Protein AF-A0A966U321-F1 (afdb_monomer)

Nearest PDB structures (foldseek):
  1ydo-assembly1_A  TM=9.137E-01  e=2.742E-03  Bacillus subtilis subsp. subtilis str. 168
  2cw6-assembly1_A  TM=9.266E-01  e=6.910E-03  Homo sapiens
  1ydn-assembly4_D  TM=9.454E-01  e=1.097E-02  Brucella melitensis bv. 1 str. 16M
  4ov9-assembly1_A-2  TM=7.533E-01  e=4.142E-01  Leptospira biflexa serovar Patoc strain 'Patoc 1 (Paris)'
  4ov4-assembly1_A-2  TM=7.579E-01  e=7.503E-01  Leptospira biflexa serovar Patoc strain 'Patoc 1 (Paris)'

Secondary structure (DSSP, 8-state):
-HHHHHHHHHTT------BGGG--EETTEEEEE-SPBHHHHHHHHHHTT------HHHHHHHHHHHHTSTT-----SGGG-HHHHT-

Foldseek 3Di:
DLVVVVVVVVVPDDDDDFDQLLWDDDPVDPPDSHGHHPLSNCVVCVVVVHHPPDDQLVSLVRSVVRCPDPPIPGDDDLNVDPVSNVD

Sequence (87 aa):
MALASLAAYEAGCRVFDAAAGGIGGCPYAPGATGNVAMEDVVWAFSRMGIEAGVHWARLLEAADYSAGIEGATPGGRMRGVPAARAA

Structure (mmCIF, N/CA/C/O backbone):
data_AF-A0A966U321-F1
#
_entry.id   AF-A0A966U321-F1
#
loop_
_atom_site.group_PDB
_atom_site.id
_atom_site.type_symbol
_atom_site.label_atom_id
_atom_site.label_alt_id
_atom_site.label_comp_id
_atom_site.label_asym_id
_atom_site.label_entity_id
_atom_site.label_seq_id
_atom_site.pdbx_PDB_ins_code
_atom_site.Cartn_x
_atom_site.Cartn_y
_atom_site.Cartn_z
_atom_site.occupancy
_atom_site.B_iso_or_equiv
_atom_site.auth_seq_id
_atom_site.auth_comp_id
_atom_site.auth_asym_id
_atom_site.auth_atom_id
_atom_site.pdbx_PDB_model_num
ATOM 1 N N . MET A 1 1 ? 6.904 0.344 5.559 1.00 62.03 1 MET A N 1
ATOM 2 C CA . MET A 1 1 ? 6.253 1.622 5.909 1.00 62.03 1 MET A CA 1
AT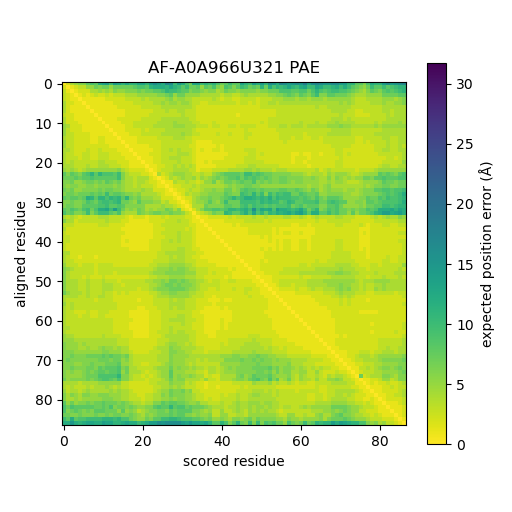OM 3 C C . MET A 1 1 ? 4.844 1.476 6.486 1.00 62.03 1 MET A C 1
ATOM 5 O O . MET A 1 1 ? 4.417 2.413 7.135 1.00 62.03 1 MET A O 1
ATOM 9 N N . ALA A 1 2 ? 4.167 0.320 6.385 1.00 74.56 2 ALA A N 1
ATOM 10 C CA . ALA A 1 2 ? 2.848 0.123 7.013 1.00 74.56 2 ALA A CA 1
ATOM 11 C C . ALA A 1 2 ? 2.807 0.423 8.530 1.00 74.56 2 ALA A C 1
ATOM 13 O O . ALA A 1 2 ? 1.858 1.030 9.009 1.00 74.56 2 ALA A O 1
ATOM 14 N N . LEU A 1 3 ? 3.871 0.094 9.278 1.00 77.69 3 LEU A N 1
ATOM 15 C CA . LEU A 1 3 ? 3.973 0.428 10.707 1.00 77.69 3 LEU A CA 1
ATOM 16 C C . LEU A 1 3 ? 3.976 1.948 10.971 1.00 77.69 3 LEU A C 1
ATOM 18 O O . LEU A 1 3 ? 3.422 2.402 11.963 1.00 77.69 3 LEU A O 1
ATOM 22 N N . ALA A 1 4 ? 4.566 2.743 10.071 1.00 86.00 4 ALA A N 1
ATOM 23 C CA . ALA A 1 4 ? 4.552 4.200 10.190 1.00 86.00 4 ALA A CA 1
ATOM 24 C C . ALA A 1 4 ? 3.146 4.769 9.938 1.00 86.00 4 ALA A C 1
ATOM 26 O O . ALA A 1 4 ? 2.722 5.680 10.643 1.00 86.00 4 ALA A O 1
ATOM 27 N N . SER A 1 5 ? 2.398 4.195 8.986 1.00 89.62 5 SER A N 1
ATOM 28 C CA . SER A 1 5 ? 0.988 4.541 8.756 1.00 89.62 5 SER A CA 1
ATOM 29 C C . SER A 1 5 ? 0.130 4.256 9.989 1.00 89.62 5 SER A C 1
ATOM 31 O O . SER A 1 5 ? -0.731 5.060 10.330 1.00 89.62 5 SER A O 1
ATOM 33 N N . LEU A 1 6 ? 0.401 3.155 10.697 1.00 89.19 6 LEU A N 1
ATOM 34 C CA . LEU A 1 6 ? -0.280 2.848 11.951 1.00 89.19 6 LEU A CA 1
ATOM 35 C C . LEU A 1 6 ? 0.017 3.884 13.042 1.00 89.19 6 LEU A C 1
ATOM 37 O O . LEU A 1 6 ? -0.9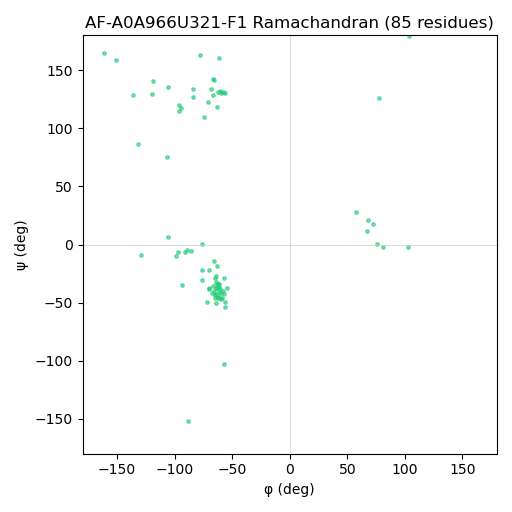15 4.431 13.622 1.00 89.19 6 LEU A O 1
ATOM 41 N N . ALA A 1 7 ? 1.289 4.202 13.283 1.00 92.88 7 ALA A N 1
ATOM 42 C CA . ALA A 1 7 ? 1.653 5.193 14.297 1.00 92.88 7 ALA A CA 1
ATOM 43 C C . ALA A 1 7 ? 1.004 6.564 14.017 1.00 92.88 7 ALA A C 1
ATOM 45 O O . ALA A 1 7 ? 0.495 7.225 14.919 1.00 92.88 7 ALA A O 1
ATOM 46 N N . ALA A 1 8 ? 0.957 6.978 12.748 1.00 94.69 8 ALA A N 1
ATOM 47 C CA . ALA A 1 8 ? 0.255 8.193 12.345 1.00 94.69 8 ALA A CA 1
ATOM 48 C C . ALA A 1 8 ? -1.273 8.084 12.535 1.00 94.69 8 ALA A C 1
ATOM 50 O O . ALA A 1 8 ? -1.908 9.058 12.942 1.00 94.69 8 ALA A O 1
ATOM 51 N N . TYR A 1 9 ? -1.874 6.912 12.306 1.00 94.69 9 TYR A N 1
ATOM 52 C CA . TYR A 1 9 ? -3.291 6.677 12.606 1.00 94.69 9 TYR A CA 1
ATOM 53 C C . TYR A 1 9 ? -3.593 6.824 14.103 1.00 94.69 9 TYR A C 1
ATOM 55 O O . TYR A 1 9 ? -4.555 7.503 14.477 1.00 94.69 9 TYR A O 1
ATOM 63 N N . GLU A 1 10 ? -2.750 6.252 14.962 1.00 93.88 10 GLU A N 1
ATOM 64 C CA . GLU A 1 10 ? -2.839 6.391 16.422 1.00 93.88 10 GLU A CA 1
ATOM 65 C C . GLU A 1 10 ? -2.683 7.854 16.868 1.00 93.88 10 GLU A C 1
ATOM 67 O O . GLU A 1 10 ? -3.375 8.296 17.783 1.00 93.88 10 GLU A O 1
ATOM 72 N N . ALA A 1 11 ? -1.866 8.638 16.159 1.00 97.19 11 ALA A N 1
ATOM 73 C CA . ALA A 1 11 ? -1.713 10.080 16.368 1.00 97.19 11 ALA A CA 1
ATOM 74 C C . ALA A 1 11 ? -2.876 10.937 15.813 1.00 97.19 11 ALA A C 1
ATOM 76 O O . ALA A 1 11 ? -2.848 12.162 15.930 1.00 97.19 11 ALA A O 1
ATOM 77 N N . GLY A 1 12 ? -3.904 10.324 15.216 1.00 96.94 12 GLY A N 1
ATOM 78 C CA . GLY A 1 12 ? -5.110 11.010 14.738 1.00 96.94 12 GLY A CA 1
ATOM 79 C C . GLY A 1 12 ? -5.182 11.244 13.227 1.00 96.94 12 GLY A C 1
ATOM 80 O O . GLY A 1 12 ? -6.207 11.729 12.745 1.00 96.94 12 GLY A O 1
ATOM 81 N N . CYS A 1 13 ? -4.165 10.866 12.446 1.00 96.69 13 CYS A N 1
ATOM 82 C CA . CYS A 1 13 ? -4.240 10.946 10.985 1.00 96.69 13 CYS A CA 1
ATOM 83 C C . CYS A 1 13 ? -5.278 9.952 10.436 1.00 96.69 13 CYS A C 1
ATOM 85 O O . CYS A 1 13 ? -5.424 8.834 10.933 1.00 96.69 13 CYS A O 1
ATOM 87 N N . ARG A 1 14 ? -6.018 10.346 9.398 1.00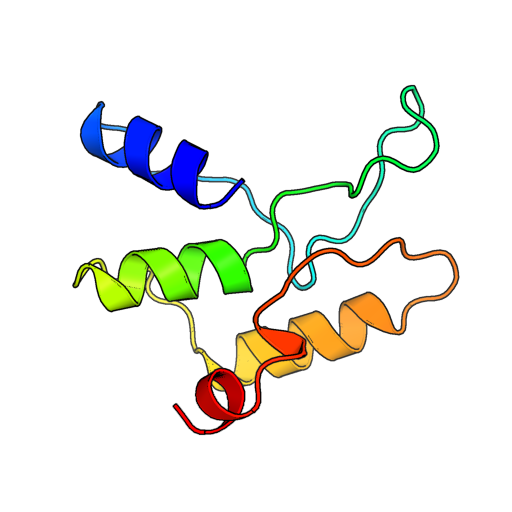 94.38 14 ARG A N 1
ATOM 88 C CA . ARG A 1 14 ? -7.059 9.503 8.770 1.00 94.38 14 ARG A CA 1
ATOM 89 C C . ARG A 1 14 ? -6.933 9.386 7.256 1.00 94.38 14 ARG A C 1
ATOM 91 O O . ARG A 1 14 ? -7.625 8.574 6.657 1.00 94.38 14 ARG A O 1
ATOM 98 N N . VAL A 1 15 ? -6.045 10.169 6.654 1.00 94.75 15 VAL A N 1
ATOM 99 C CA . VAL A 1 15 ? -5.784 10.172 5.216 1.00 94.75 15 VAL A CA 1
ATOM 100 C C . VAL A 1 15 ? -4.323 9.804 5.014 1.00 94.75 15 VAL A C 1
ATOM 102 O O . VAL A 1 15 ? -3.449 10.368 5.671 1.00 94.75 15 VAL A O 1
ATOM 105 N N . PHE A 1 16 ? -4.081 8.831 4.141 1.00 93.62 16 PHE A N 1
ATOM 106 C CA . PHE A 1 16 ? -2.760 8.294 3.846 1.00 93.62 16 PHE A CA 1
ATOM 107 C C . PHE A 1 16 ? -2.622 8.128 2.341 1.00 93.62 16 PHE A C 1
ATOM 109 O O . PHE A 1 16 ? -3.452 7.463 1.721 1.00 93.62 16 PHE A O 1
ATOM 116 N N . ASP A 1 17 ? -1.549 8.670 1.780 1.00 93.88 17 ASP A N 1
ATOM 117 C CA . ASP A 1 17 ? -1.204 8.438 0.384 1.00 93.88 17 ASP A CA 1
ATOM 118 C C . ASP A 1 17 ? -0.419 7.131 0.256 1.00 93.88 17 ASP A C 1
ATOM 120 O O . ASP A 1 17 ? 0.504 6.852 1.028 1.00 93.88 17 ASP A O 1
ATOM 124 N N . ALA A 1 18 ? -0.801 6.312 -0.719 1.00 93.50 18 ALA A N 1
ATOM 125 C CA . ALA A 1 18 ? -0.170 5.034 -1.018 1.00 93.50 18 ALA A CA 1
ATOM 126 C C . ALA A 1 18 ? -0.315 4.706 -2.509 1.00 93.50 18 ALA A C 1
ATOM 128 O O . ALA A 1 18 ? -1.221 5.208 -3.174 1.00 93.50 18 ALA A O 1
ATOM 129 N N . ALA A 1 19 ? 0.545 3.828 -3.025 1.00 93.31 19 ALA A N 1
ATOM 130 C CA . ALA A 1 19 ? 0.468 3.346 -4.404 1.00 93.31 19 ALA A CA 1
ATOM 131 C C . ALA A 1 19 ? 0.250 1.830 -4.439 1.00 93.31 19 ALA A C 1
ATOM 133 O O . ALA A 1 19 ? 0.849 1.095 -3.649 1.00 93.31 19 ALA A O 1
ATOM 134 N N . ALA A 1 20 ? -0.579 1.346 -5.365 1.00 94.12 20 ALA A N 1
ATOM 135 C CA . ALA A 1 20 ? -0.739 -0.089 -5.599 1.00 94.12 20 ALA A CA 1
ATOM 136 C C . ALA A 1 20 ? 0.609 -0.709 -6.004 1.00 94.12 20 ALA A C 1
ATOM 138 O O . ALA A 1 20 ? 1.316 -0.156 -6.849 1.00 94.12 20 ALA A O 1
ATOM 139 N N . GLY A 1 21 ? 1.010 -1.810 -5.366 1.00 92.69 21 GLY A N 1
ATOM 140 C CA . GLY A 1 21 ? 2.318 -2.421 -5.623 1.00 92.69 21 GLY A CA 1
ATOM 141 C C . GLY A 1 21 ? 3.497 -1.560 -5.160 1.00 92.69 21 GLY A C 1
ATOM 142 O O . GLY A 1 21 ? 4.630 -1.821 -5.552 1.00 92.69 21 GLY A O 1
ATOM 143 N N . GLY A 1 22 ? 3.255 -0.493 -4.386 1.00 92.12 22 GLY A N 1
ATOM 144 C CA . GLY A 1 22 ? 4.283 0.453 -3.937 1.00 92.12 22 GLY A CA 1
ATOM 145 C C . GLY A 1 22 ? 5.053 1.115 -5.078 1.00 92.12 22 GLY A C 1
ATOM 146 O O . GLY A 1 22 ? 6.225 1.444 -4.901 1.00 92.12 22 GLY A O 1
ATOM 147 N N . ILE A 1 23 ? 4.431 1.254 -6.255 1.00 88.62 23 ILE A N 1
ATOM 148 C CA . ILE A 1 23 ? 5.116 1.779 -7.435 1.00 88.62 23 ILE A CA 1
ATOM 149 C C . ILE A 1 23 ? 5.619 3.207 -7.246 1.00 88.62 23 ILE A C 1
ATOM 151 O O . ILE A 1 23 ? 5.151 3.983 -6.405 1.00 88.62 23 ILE A O 1
ATOM 155 N N . GLY A 1 24 ? 6.574 3.546 -8.102 1.00 80.12 24 GLY A N 1
ATOM 156 C CA . GLY A 1 24 ? 7.345 4.771 -8.046 1.00 80.12 24 GLY A CA 1
ATOM 157 C C . GLY A 1 24 ? 8.744 4.510 -7.507 1.00 80.12 24 GLY A C 1
ATOM 158 O O . GLY A 1 24 ? 9.110 3.391 -7.149 1.00 80.12 24 GLY A O 1
ATOM 159 N N . GLY A 1 25 ? 9.518 5.579 -7.431 1.00 81.06 25 GLY A N 1
ATOM 160 C CA . GLY A 1 25 ? 10.886 5.595 -6.938 1.00 81.06 25 GLY A CA 1
ATOM 161 C C . GLY A 1 25 ? 11.260 7.026 -6.584 1.00 81.06 25 GLY A C 1
ATOM 162 O O . GLY A 1 25 ? 10.566 7.971 -6.965 1.00 81.06 25 GLY A O 1
ATOM 163 N N . CYS A 1 26 ? 12.346 7.201 -5.843 1.00 82.12 26 CYS A N 1
ATOM 164 C CA . CYS A 1 26 ? 12.850 8.532 -5.542 1.00 82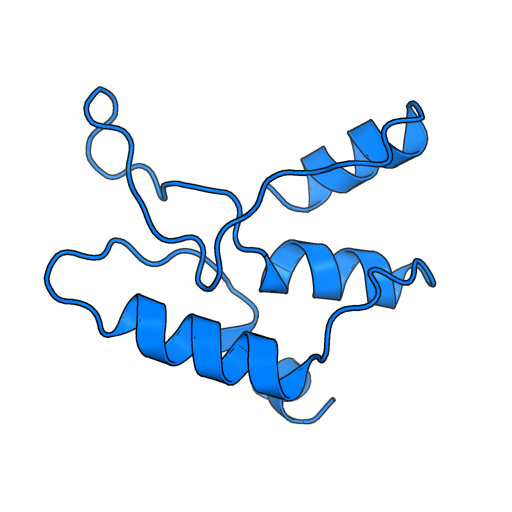.12 26 CYS A CA 1
ATOM 165 C C . CYS A 1 26 ? 13.959 8.893 -6.542 1.00 82.12 26 CYS A C 1
ATOM 167 O O . CYS A 1 26 ? 14.989 8.215 -6.549 1.00 82.12 26 CYS A O 1
ATOM 169 N N . PRO A 1 27 ? 13.822 9.970 -7.340 1.00 84.31 27 PRO A N 1
ATOM 170 C CA . PRO A 1 27 ? 14.875 10.388 -8.270 1.00 84.31 27 PRO A CA 1
ATOM 171 C C . PRO A 1 27 ? 16.169 10.801 -7.551 1.00 84.31 27 PRO A C 1
ATOM 173 O O . PRO A 1 27 ? 17.236 10.812 -8.155 1.00 84.31 27 PRO A O 1
ATOM 176 N N . TYR A 1 28 ? 16.082 11.105 -6.254 1.00 87.06 28 TYR A N 1
ATOM 177 C CA . TYR A 1 28 ? 17.211 11.499 -5.412 1.00 87.06 28 TYR A CA 1
ATOM 178 C C . TYR A 1 28 ? 17.783 10.351 -4.565 1.00 87.06 28 TYR A C 1
ATOM 180 O O . TYR A 1 28 ? 18.840 10.519 -3.963 1.00 87.06 28 TYR A O 1
ATOM 188 N N . ALA A 1 29 ? 17.110 9.195 -4.500 1.00 82.62 29 ALA A N 1
ATOM 189 C CA . ALA A 1 29 ? 17.557 8.036 -3.725 1.00 82.62 29 ALA A CA 1
ATOM 190 C C . ALA A 1 29 ? 17.492 6.761 -4.588 1.00 82.62 29 ALA A C 1
ATOM 192 O O . ALA A 1 29 ? 16.484 6.046 -4.570 1.00 82.62 29 ALA A O 1
ATOM 193 N N . PRO A 1 30 ? 18.560 6.474 -5.358 1.00 79.44 30 PRO A N 1
ATOM 194 C CA . PRO A 1 30 ? 18.625 5.306 -6.230 1.00 79.44 30 PRO A CA 1
ATOM 195 C C . PRO A 1 30 ? 18.389 4.002 -5.459 1.00 79.44 30 PRO A C 1
ATOM 197 O O . PRO A 1 30 ? 19.011 3.760 -4.427 1.00 79.44 30 PRO A O 1
ATOM 200 N N . GLY A 1 31 ? 17.489 3.156 -5.963 1.00 73.75 31 GLY A N 1
ATOM 201 C CA . GLY A 1 31 ? 17.165 1.860 -5.355 1.00 73.75 31 GLY A CA 1
ATOM 202 C C . GLY A 1 31 ? 16.181 1.913 -4.180 1.00 73.75 31 GLY A C 1
ATOM 203 O O . GLY A 1 31 ? 15.804 0.859 -3.668 1.00 73.75 31 GLY A O 1
ATOM 204 N N . ALA A 1 32 ? 15.726 3.099 -3.759 1.00 76.81 32 ALA A N 1
ATOM 205 C CA . ALA A 1 32 ? 14.636 3.197 -2.797 1.00 76.81 32 ALA A CA 1
ATOM 206 C C . ALA A 1 32 ? 13.329 2.683 -3.422 1.00 76.81 32 ALA A C 1
ATOM 208 O O . ALA A 1 32 ? 12.922 3.128 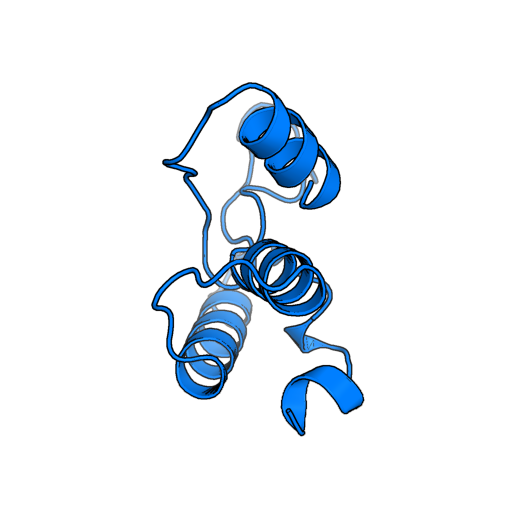-4.497 1.00 76.81 32 ALA A O 1
ATOM 209 N N . THR A 1 33 ? 12.654 1.769 -2.725 1.00 67.94 33 THR A N 1
ATOM 210 C CA . THR A 1 33 ? 11.284 1.351 -3.050 1.00 67.94 33 THR A CA 1
ATOM 211 C C . THR A 1 33 ? 10.378 2.568 -2.881 1.00 67.94 33 THR A C 1
ATOM 213 O O . THR A 1 33 ? 10.354 3.105 -1.776 1.00 67.94 33 THR A O 1
ATOM 216 N N . GLY A 1 34 ? 9.720 3.031 -3.947 1.00 78.00 34 GLY A N 1
ATOM 217 C CA . GLY A 1 34 ? 9.100 4.357 -4.025 1.00 78.00 34 GLY A CA 1
ATOM 218 C C . GLY A 1 34 ? 8.063 4.673 -2.954 1.00 78.00 34 GLY A C 1
ATOM 219 O O . GLY A 1 34 ? 8.396 5.068 -1.840 1.00 78.00 34 GLY A O 1
ATOM 220 N N . ASN A 1 35 ? 6.786 4.598 -3.315 1.00 90.81 35 ASN A N 1
ATOM 221 C CA . ASN A 1 35 ? 5.714 4.908 -2.376 1.00 90.81 35 ASN A CA 1
ATOM 222 C C . ASN A 1 35 ? 5.483 3.747 -1.405 1.00 90.81 35 ASN A C 1
ATOM 224 O O . ASN A 1 35 ? 5.855 2.596 -1.656 1.00 90.81 35 ASN A O 1
ATOM 228 N N . VAL A 1 36 ? 4.792 4.026 -0.299 1.00 92.00 36 VAL A N 1
ATOM 229 C CA . VAL A 1 36 ? 4.249 2.948 0.526 1.00 92.00 36 VAL A CA 1
ATOM 230 C C . VAL A 1 36 ? 3.259 2.122 -0.303 1.00 92.00 36 VAL A C 1
ATOM 232 O O . VAL A 1 36 ? 2.395 2.662 -0.994 1.00 92.00 36 VAL A O 1
ATOM 235 N N . ALA A 1 37 ? 3.405 0.799 -0.242 1.00 94.31 37 ALA A N 1
ATOM 236 C CA . ALA A 1 37 ? 2.511 -0.124 -0.918 1.00 94.31 37 ALA A CA 1
ATOM 237 C C . ALA A 1 37 ? 1.138 -0.136 -0.241 1.00 94.31 37 ALA A C 1
ATOM 239 O O . ALA A 1 37 ? 1.034 -0.410 0.959 1.00 94.31 37 ALA A O 1
ATOM 240 N N . MET A 1 38 ? 0.095 0.169 -1.010 1.00 95.25 38 MET A N 1
ATOM 241 C CA . MET A 1 38 ? -1.273 0.275 -0.504 1.00 95.25 38 MET A CA 1
ATOM 242 C C . MET A 1 38 ? -1.757 -1.052 0.089 1.00 95.25 38 MET A C 1
ATOM 244 O O . MET A 1 38 ? -2.358 -1.057 1.159 1.00 95.25 38 MET A O 1
ATOM 248 N N . GLU A 1 39 ? -1.439 -2.180 -0.542 1.00 95.31 39 GLU A N 1
ATOM 249 C CA . GLU A 1 39 ? -1.814 -3.512 -0.065 1.00 95.31 39 GLU A CA 1
ATOM 250 C C . GLU A 1 39 ? -1.175 -3.872 1.282 1.00 95.31 39 GLU A C 1
ATOM 252 O O . GLU A 1 39 ? -1.812 -4.529 2.102 1.00 95.31 39 GLU A O 1
ATOM 257 N N . ASP A 1 40 ? 0.039 -3.390 1.566 1.00 94.69 40 ASP A N 1
ATOM 258 C CA . ASP A 1 40 ? 0.684 -3.608 2.863 1.00 94.69 40 ASP A CA 1
ATOM 259 C C . ASP A 1 40 ? -0.027 -2.811 3.973 1.00 94.69 40 ASP A C 1
ATOM 261 O O . ASP A 1 40 ? -0.166 -3.304 5.094 1.00 94.69 40 ASP A O 1
ATOM 265 N N . VAL A 1 41 ? -0.482 -1.588 3.672 1.00 94.75 41 VAL A N 1
ATOM 266 C CA . VAL A 1 41 ? -1.217 -0.731 4.621 1.00 94.75 41 VAL A CA 1
ATOM 267 C C . VAL A 1 41 ? -2.619 -1.274 4.863 1.00 94.75 41 VAL A C 1
ATOM 269 O O . V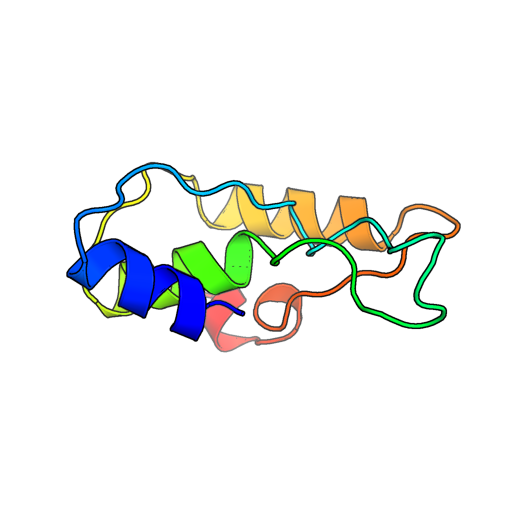AL A 1 41 ? -3.002 -1.462 6.014 1.00 94.75 41 VAL A O 1
ATOM 272 N N . VAL A 1 42 ? -3.364 -1.577 3.796 1.00 95.12 42 VAL A N 1
ATOM 273 C CA . VAL A 1 42 ? -4.730 -2.117 3.883 1.00 95.12 42 VAL A CA 1
ATOM 274 C C . VAL A 1 42 ? -4.736 -3.444 4.635 1.00 95.12 42 VAL A C 1
ATOM 276 O O . VAL A 1 42 ? -5.591 -3.650 5.493 1.00 95.12 42 VAL A O 1
ATOM 279 N N . TRP A 1 43 ? -3.759 -4.317 4.378 1.00 93.81 43 TRP A N 1
ATOM 280 C CA . TRP A 1 43 ? -3.612 -5.558 5.133 1.00 93.81 43 TRP A CA 1
ATOM 281 C C . TRP A 1 43 ? -3.329 -5.313 6.615 1.00 93.81 43 TRP A C 1
ATOM 283 O O . TRP A 1 43 ? -3.941 -5.941 7.474 1.00 93.81 43 TRP A O 1
ATOM 293 N N . ALA A 1 44 ? -2.401 -4.410 6.942 1.00 93.06 44 ALA A N 1
ATOM 294 C CA . ALA A 1 44 ? -2.099 -4.099 8.336 1.00 93.06 44 ALA A CA 1
ATOM 295 C C . ALA A 1 44 ? -3.330 -3.530 9.060 1.00 93.06 44 ALA A C 1
ATOM 297 O O . ALA A 1 44 ? -3.662 -3.983 10.153 1.00 93.06 44 ALA A O 1
ATOM 298 N N . PHE A 1 45 ? -4.039 -2.595 8.428 1.00 94.44 45 PHE A N 1
ATOM 299 C CA . PHE A 1 45 ? -5.240 -1.974 8.984 1.00 94.44 45 PHE A CA 1
ATOM 300 C C . PHE A 1 45 ? -6.371 -2.989 9.165 1.00 94.44 45 PHE A C 1
ATOM 302 O O . PHE A 1 45 ? -6.970 -3.036 10.241 1.00 94.44 45 PHE A O 1
ATOM 309 N N . SER A 1 46 ? -6.600 -3.878 8.194 1.00 92.69 46 SER A N 1
ATOM 310 C CA . SER A 1 46 ? -7.634 -4.912 8.316 1.00 92.69 46 SER A CA 1
ATOM 311 C C . SER A 1 46 ? -7.351 -5.879 9.469 1.00 92.69 46 SER A C 1
ATOM 313 O O . SER A 1 46 ? -8.262 -6.233 10.218 1.00 92.69 46 SER A O 1
ATOM 315 N N . ARG A 1 47 ? -6.079 -6.238 9.703 1.00 91.44 47 ARG A N 1
ATOM 316 C CA . ARG A 1 47 ? -5.660 -7.060 10.857 1.00 91.44 47 ARG A CA 1
ATOM 317 C C . ARG A 1 47 ? -5.855 -6.377 12.208 1.00 91.44 47 ARG A C 1
ATOM 319 O O . ARG A 1 47 ? -5.824 -7.054 13.231 1.00 91.44 47 ARG A O 1
ATOM 326 N N . MET A 1 48 ? -6.090 -5.072 12.205 1.00 91.19 48 MET A N 1
ATOM 327 C CA . MET A 1 48 ? -6.379 -4.269 13.389 1.00 91.19 48 MET A CA 1
ATOM 328 C C . MET A 1 48 ? -7.856 -3.874 13.493 1.00 91.19 48 MET A C 1
ATOM 330 O O . MET A 1 48 ? -8.218 -3.103 14.377 1.00 91.19 48 MET A O 1
ATOM 334 N N . GLY A 1 49 ? -8.712 -4.388 12.603 1.00 92.94 49 GLY A N 1
ATOM 335 C CA . GLY A 1 49 ? -10.133 -4.042 12.563 1.00 92.94 49 GLY A CA 1
ATOM 336 C C . GLY A 1 49 ? -10.413 -2.632 12.034 1.00 92.94 49 GLY A C 1
ATOM 337 O O . GLY A 1 49 ? -11.495 -2.103 12.266 1.00 92.94 49 GLY A O 1
ATOM 338 N N . ILE A 1 50 ? -9.452 -2.011 11.344 1.00 94.19 50 ILE A N 1
ATOM 339 C CA . ILE A 1 50 ? -9.616 -0.702 10.706 1.00 94.19 50 ILE A CA 1
ATOM 340 C C . ILE A 1 50 ? -10.010 -0.930 9.246 1.00 94.19 50 ILE A C 1
ATOM 342 O O . ILE A 1 50 ? -9.242 -1.487 8.458 1.00 94.19 50 ILE A O 1
ATOM 346 N N . GLU A 1 51 ? -11.203 -0.477 8.871 1.00 92.75 51 GLU A N 1
ATOM 347 C CA . GLU A 1 51 ? -11.675 -0.559 7.491 1.00 92.75 51 GLU A CA 1
ATOM 348 C C . GLU A 1 51 ? -11.1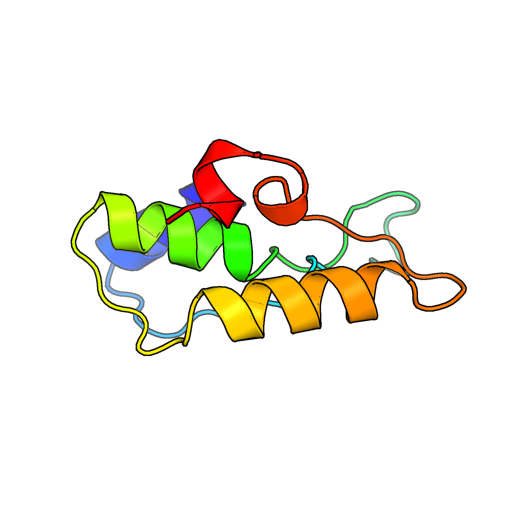57 0.614 6.653 1.00 92.75 51 GLU A C 1
ATOM 350 O O . GLU A 1 51 ? -11.342 1.780 6.995 1.00 92.75 51 GLU A O 1
ATOM 355 N N . ALA A 1 52 ? -10.530 0.296 5.519 1.00 91.50 52 ALA A N 1
ATOM 356 C CA . ALA A 1 52 ? -10.046 1.285 4.553 1.00 91.50 52 ALA A CA 1
ATOM 357 C C . ALA A 1 52 ? -11.018 1.518 3.377 1.00 91.50 52 ALA A C 1
ATOM 359 O O . ALA A 1 52 ? -10.762 2.376 2.538 1.00 91.50 52 ALA A O 1
ATOM 360 N N . GLY A 1 53 ? -12.103 0.737 3.273 1.00 93.06 53 GLY A N 1
ATOM 361 C CA . GLY A 1 53 ? -13.067 0.836 2.167 1.00 93.06 53 GLY A CA 1
ATOM 362 C C . GLY A 1 53 ? -12.525 0.399 0.797 1.00 93.06 53 GLY A C 1
ATOM 363 O O . GLY A 1 53 ? -13.064 0.798 -0.233 1.00 93.06 53 GLY A O 1
ATOM 364 N N . VAL A 1 54 ? -11.457 -0.407 0.762 1.00 94.06 54 VAL A N 1
ATOM 365 C CA . VAL A 1 54 ? -10.807 -0.870 -0.475 1.00 94.06 54 VAL A CA 1
ATOM 366 C C . VAL A 1 54 ? -11.145 -2.335 -0.747 1.00 94.06 54 VAL A C 1
ATOM 368 O O . VAL A 1 54 ? -11.075 -3.177 0.145 1.00 94.06 54 VAL A O 1
ATOM 371 N N . HIS A 1 55 ? -11.470 -2.666 -1.999 1.00 95.31 55 HIS A N 1
ATOM 372 C CA . HIS A 1 55 ? -11.718 -4.048 -2.405 1.00 95.31 55 HIS A CA 1
ATOM 373 C C . HIS A 1 55 ? -10.401 -4.829 -2.511 1.00 95.31 55 HIS A C 1
ATOM 375 O O . HIS A 1 55 ? -9.634 -4.635 -3.454 1.00 95.31 55 HIS A O 1
ATOM 381 N N . TRP A 1 56 ? -10.178 -5.767 -1.590 1.00 95.25 56 TRP A N 1
ATOM 382 C CA . TRP A 1 56 ? -8.905 -6.479 -1.439 1.00 95.25 56 TRP A CA 1
ATOM 383 C C . TRP A 1 56 ? -8.421 -7.202 -2.708 1.00 95.25 56 TRP A C 1
ATOM 385 O O . TRP A 1 56 ? -7.325 -6.924 -3.187 1.00 95.25 56 TRP A O 1
ATOM 395 N N . ALA A 1 57 ? -9.252 -8.059 -3.314 1.00 94.19 57 ALA A N 1
ATOM 396 C CA . ALA A 1 57 ? -8.845 -8.804 -4.514 1.00 94.19 57 ALA A CA 1
ATOM 397 C C . ALA A 1 57 ? -8.465 -7.881 -5.691 1.00 94.19 57 ALA A C 1
ATOM 399 O O . ALA A 1 57 ? -7.396 -8.025 -6.276 1.00 94.19 57 ALA A O 1
ATOM 400 N N . ARG A 1 58 ? -9.293 -6.863 -5.973 1.00 96.44 58 ARG A N 1
ATOM 401 C CA . ARG A 1 58 ? -9.019 -5.861 -7.016 1.00 96.44 58 ARG A CA 1
ATOM 402 C C . ARG A 1 58 ? -7.762 -5.039 -6.731 1.00 96.44 58 ARG A C 1
ATOM 404 O O . ARG A 1 58 ? -7.062 -4.658 -7.663 1.00 96.44 58 ARG A O 1
ATOM 411 N N . LEU A 1 59 ? -7.463 -4.761 -5.460 1.00 96.50 59 LEU A N 1
ATOM 412 C CA . LEU A 1 59 ? -6.222 -4.090 -5.077 1.00 96.50 59 LEU A CA 1
ATOM 413 C C . LEU A 1 59 ? -4.999 -4.953 -5.405 1.00 96.50 59 LEU A C 1
ATOM 415 O O . LEU A 1 59 ? -4.023 -4.431 -5.935 1.00 96.50 59 LEU A O 1
ATOM 419 N N . LEU A 1 60 ? -5.051 -6.258 -5.127 1.00 96.19 60 LEU A N 1
ATOM 420 C CA . LEU A 1 60 ? -3.956 -7.170 -5.464 1.00 96.19 60 LEU A CA 1
ATOM 421 C C . LEU A 1 60 ? -3.770 -7.314 -6.980 1.00 96.19 60 LEU A C 1
ATOM 423 O O . LEU A 1 60 ? -2.634 -7.284 -7.445 1.00 96.19 60 LEU A O 1
ATOM 427 N N . GLU A 1 61 ? -4.856 -7.382 -7.754 1.00 96.06 61 GLU A N 1
ATOM 428 C CA . GLU A 1 61 ? -4.795 -7.346 -9.225 1.00 96.06 61 GLU A CA 1
ATOM 429 C C . GLU A 1 61 ? -4.138 -6.055 -9.734 1.00 96.06 61 GLU A C 1
ATOM 431 O O . GLU A 1 61 ? -3.244 -6.095 -10.582 1.00 96.06 61 GLU A O 1
ATOM 436 N N . ALA A 1 62 ? -4.528 -4.903 -9.179 1.00 95.69 62 ALA A N 1
ATOM 437 C CA . ALA A 1 62 ? -3.928 -3.618 -9.524 1.00 95.69 62 ALA A CA 1
ATOM 438 C C . ALA A 1 62 ? -2.444 -3.543 -9.127 1.00 95.69 62 ALA A C 1
ATOM 440 O O . ALA A 1 62 ? -1.640 -2.972 -9.866 1.00 95.69 62 ALA A O 1
ATOM 441 N N . ALA A 1 63 ? -2.065 -4.123 -7.985 1.00 95.25 63 ALA A N 1
ATOM 442 C CA . ALA A 1 63 ? -0.680 -4.184 -7.525 1.00 95.25 63 ALA A CA 1
ATOM 443 C C . ALA A 1 63 ? 0.186 -5.076 -8.429 1.00 95.25 63 ALA A C 1
ATOM 445 O O . ALA A 1 63 ? 1.304 -4.688 -8.767 1.00 95.25 63 ALA A O 1
ATOM 446 N N . ASP A 1 64 ? -0.336 -6.225 -8.867 1.00 95.19 64 ASP A N 1
ATOM 447 C CA . ASP A 1 64 ? 0.346 -7.119 -9.809 1.00 95.19 64 ASP A CA 1
ATOM 448 C C . ASP A 1 64 ? 0.535 -6.459 -11.174 1.00 95.19 64 ASP A C 1
ATOM 450 O O . ASP A 1 64 ? 1.641 -6.473 -11.716 1.00 95.19 64 ASP A O 1
ATOM 454 N N . TYR A 1 65 ? -0.517 -5.820 -11.695 1.00 95.25 65 TYR A N 1
ATOM 455 C CA . TYR A 1 65 ? -0.425 -5.036 -12.924 1.00 95.25 65 TYR A CA 1
ATOM 456 C C . TYR A 1 65 ? 0.650 -3.949 -12.807 1.00 95.25 65 TYR A C 1
ATOM 458 O O . TYR A 1 65 ? 1.536 -3.852 -13.653 1.00 95.25 65 TYR A O 1
ATOM 466 N N . SER A 1 66 ? 0.612 -3.175 -11.721 1.00 93.06 66 SER A N 1
ATOM 467 C CA . SER A 1 66 ? 1.553 -2.079 -11.476 1.00 93.06 66 SER A CA 1
ATOM 468 C C . SER A 1 66 ? 3.002 -2.570 -11.368 1.00 93.06 66 SER A C 1
ATOM 470 O O . SER A 1 66 ? 3.915 -1.918 -11.872 1.00 93.06 66 SER A O 1
ATOM 472 N N . ALA A 1 67 ? 3.223 -3.742 -10.768 1.00 90.31 67 ALA A N 1
ATOM 473 C CA . ALA A 1 67 ? 4.539 -4.370 -10.680 1.00 90.31 67 ALA A CA 1
ATOM 474 C C . ALA A 1 67 ? 5.070 -4.897 -12.023 1.00 90.31 67 ALA A C 1
ATOM 476 O O . ALA A 1 67 ? 6.279 -5.078 -12.158 1.00 90.31 67 ALA A O 1
ATOM 477 N N . GLY A 1 68 ? 4.190 -5.151 -12.995 1.00 92.06 68 GLY A N 1
ATOM 478 C CA . GLY A 1 68 ? 4.550 -5.585 -14.345 1.00 92.06 68 GLY A CA 1
ATOM 479 C C . GLY A 1 68 ? 4.880 -4.447 -15.315 1.00 92.06 68 GLY A C 1
ATOM 480 O O . GLY A 1 68 ? 5.281 -4.723 -16.444 1.00 92.06 68 GLY A O 1
ATOM 481 N N . ILE A 1 69 ? 4.712 -3.183 -14.910 1.00 91.06 69 ILE A N 1
ATOM 482 C CA . ILE A 1 69 ? 5.033 -2.026 -15.754 1.00 91.06 69 ILE A CA 1
ATOM 483 C C . ILE A 1 69 ? 6.552 -1.945 -15.956 1.00 91.06 69 ILE A C 1
ATOM 485 O O . ILE A 1 69 ? 7.331 -2.055 -15.008 1.00 91.06 69 ILE A O 1
ATOM 489 N N . GLU A 1 70 ? 6.983 -1.725 -17.198 1.00 89.69 70 GLU A N 1
ATOM 490 C CA . GLU A 1 70 ? 8.400 -1.585 -17.530 1.00 89.69 70 GLU A CA 1
ATOM 491 C C . GLU A 1 70 ? 9.050 -0.439 -16.738 1.00 89.69 70 GLU A C 1
ATOM 493 O O . GLU A 1 70 ? 8.524 0.671 -16.660 1.00 89.69 70 GLU A O 1
ATOM 498 N N . GLY A 1 71 ? 10.198 -0.722 -16.118 1.00 84.38 71 GLY A N 1
ATOM 499 C CA . GLY A 1 71 ? 10.925 0.243 -15.292 1.00 84.38 71 GLY A CA 1
ATOM 500 C C . GLY A 1 71 ? 10.315 0.497 -13.910 1.00 84.38 71 GLY A C 1
ATOM 501 O O . GLY A 1 71 ? 10.873 1.286 -13.145 1.00 84.38 71 GLY A O 1
ATOM 502 N N . ALA A 1 72 ? 9.211 -0.164 -13.550 1.00 84.19 72 ALA A N 1
ATOM 503 C CA . ALA A 1 72 ? 8.678 -0.072 -12.201 1.00 84.19 72 ALA A CA 1
ATOM 504 C C . ALA A 1 72 ? 9.644 -0.696 -11.184 1.00 84.19 72 ALA A C 1
ATOM 506 O O . ALA A 1 72 ? 10.233 -1.756 -11.402 1.00 84.19 72 ALA A O 1
ATOM 507 N N . THR A 1 73 ? 9.746 -0.059 -10.021 1.00 84.19 73 THR A N 1
ATOM 508 C CA . THR A 1 73 ? 10.397 -0.602 -8.824 1.00 84.19 73 THR A CA 1
ATOM 509 C C . THR A 1 73 ? 9.326 -0.987 -7.806 1.00 84.19 73 THR A C 1
ATOM 511 O O . THR A 1 73 ? 9.102 -0.238 -6.852 1.00 84.19 73 THR A O 1
ATOM 514 N N . PRO A 1 74 ? 8.606 -2.108 -8.019 1.00 86.12 74 PRO A N 1
ATOM 515 C CA . PRO A 1 74 ? 7.506 -2.495 -7.154 1.00 86.12 74 PRO A CA 1
ATOM 516 C C . PRO A 1 74 ? 7.988 -2.755 -5.731 1.00 86.12 74 PRO A C 1
ATOM 518 O O . PRO A 1 74 ? 8.942 -3.499 -5.488 1.00 86.12 74 PRO A O 1
ATOM 521 N N . GLY A 1 75 ? 7.280 -2.147 -4.791 1.00 85.00 75 GLY A N 1
ATOM 522 C CA . GLY A 1 75 ? 7.311 -2.512 -3.390 1.00 85.00 75 GLY A CA 1
ATOM 523 C C . GLY A 1 75 ? 6.272 -3.588 -3.084 1.00 85.00 75 GLY A C 1
ATOM 524 O O . GLY A 1 75 ? 5.898 -4.402 -3.932 1.00 85.00 75 GLY A O 1
ATOM 525 N N . GLY A 1 76 ? 5.812 -3.569 -1.835 1.00 87.56 76 GLY A N 1
ATOM 526 C CA . GLY A 1 76 ? 4.709 -4.406 -1.381 1.00 87.56 76 GLY A CA 1
ATOM 527 C C . GLY A 1 76 ? 5.115 -5.849 -1.123 1.00 87.56 76 GLY A C 1
ATOM 528 O O . GLY A 1 76 ? 5.682 -6.538 -1.974 1.00 87.56 76 GLY A O 1
ATOM 529 N N . ARG A 1 77 ? 4.820 -6.335 0.081 1.00 89.50 77 ARG A N 1
ATOM 530 C CA . ARG A 1 77 ? 5.041 -7.739 0.446 1.00 89.50 77 ARG A CA 1
ATOM 531 C C . ARG A 1 77 ? 3.792 -8.572 0.214 1.00 89.50 77 ARG A C 1
ATOM 533 O O . ARG A 1 77 ? 3.921 -9.725 -0.191 1.00 89.50 77 ARG A O 1
ATOM 540 N N . MET A 1 78 ? 2.602 -8.009 0.427 1.00 92.62 78 MET A N 1
ATOM 541 C CA . MET A 1 78 ? 1.366 -8.803 0.451 1.00 92.62 78 MET A CA 1
ATOM 542 C C . MET A 1 78 ? 1.020 -9.451 -0.891 1.00 92.62 78 MET A C 1
ATOM 544 O O . MET A 1 78 ? 0.508 -10.568 -0.898 1.00 92.62 78 MET A O 1
ATOM 548 N N . ARG A 1 79 ? 1.418 -8.854 -2.022 1.00 90.44 79 ARG A N 1
ATOM 549 C CA . ARG A 1 79 ? 1.299 -9.494 -3.345 1.00 90.44 79 ARG A CA 1
ATOM 550 C C . ARG A 1 79 ? 2.026 -10.845 -3.432 1.00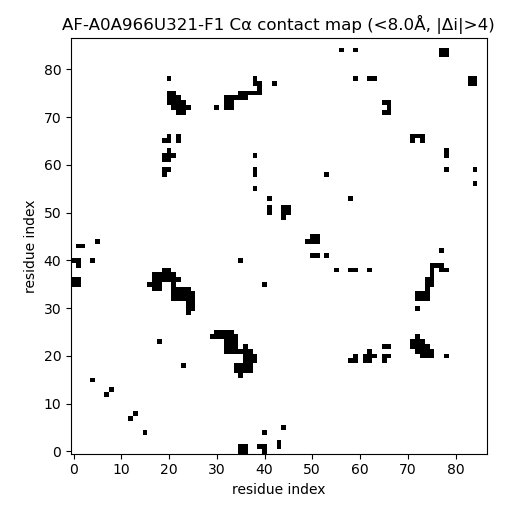 90.44 79 ARG A C 1
ATOM 552 O O . ARG A 1 79 ? 1.625 -11.716 -4.194 1.00 90.44 79 ARG A O 1
ATOM 559 N N . GLY A 1 80 ? 3.096 -11.048 -2.667 1.00 90.25 80 GLY A N 1
ATOM 560 C CA . GLY A 1 80 ? 3.875 -12.288 -2.681 1.00 90.25 80 GLY A CA 1
ATOM 561 C C . GLY A 1 80 ? 3.412 -13.336 -1.669 1.00 90.25 80 GLY A C 1
ATOM 562 O O . GLY A 1 80 ? 3.948 -14.440 -1.668 1.00 90.25 80 GLY A O 1
ATOM 563 N N . VAL A 1 81 ? 2.458 -13.013 -0.789 1.00 93.19 81 VAL A N 1
ATOM 564 C CA . VAL A 1 81 ? 2.075 -13.873 0.340 1.00 93.19 81 VAL A CA 1
ATOM 565 C C . VAL A 1 81 ? 0.849 -14.717 -0.035 1.00 93.19 81 VAL A C 1
ATOM 567 O O . VAL A 1 81 ? -0.238 -14.159 -0.190 1.00 93.19 81 VAL A O 1
ATOM 570 N N . PRO A 1 82 ? 0.953 -16.060 -0.116 1.00 90.50 82 PRO A N 1
ATOM 571 C CA . PRO A 1 82 ? -0.174 -16.914 -0.507 1.00 90.50 82 PRO A CA 1
ATOM 572 C C . PRO A 1 82 ? -1.409 -16.747 0.385 1.00 90.50 82 PRO A C 1
ATOM 574 O O . PRO A 1 82 ? -2.523 -16.622 -0.111 1.00 90.50 82 PRO A O 1
ATOM 577 N N . ALA A 1 83 ? -1.208 -16.660 1.704 1.00 86.25 83 ALA A N 1
ATOM 578 C CA . ALA A 1 83 ? -2.294 -16.452 2.662 1.00 86.25 83 ALA A CA 1
ATOM 579 C C . ALA A 1 83 ? -3.005 -15.100 2.486 1.00 86.25 83 ALA A C 1
ATOM 581 O O . ALA A 1 83 ? -4.178 -14.981 2.820 1.00 86.25 83 ALA A O 1
ATOM 582 N N . ALA A 1 84 ? -2.308 -14.088 1.963 1.00 84.75 84 ALA A N 1
ATOM 583 C CA . ALA A 1 84 ? -2.902 -12.789 1.685 1.00 84.75 84 ALA A CA 1
ATOM 584 C C . ALA A 1 84 ? -3.771 -12.830 0.424 1.00 84.75 84 ALA A C 1
ATOM 586 O O . ALA A 1 84 ? -4.784 -12.150 0.362 1.00 84.75 84 ALA A O 1
ATOM 587 N N . ARG A 1 85 ? -3.435 -13.678 -0.553 1.00 85.69 85 ARG A N 1
ATOM 588 C CA . ARG A 1 85 ? -4.232 -13.864 -1.776 1.00 85.69 85 ARG A CA 1
ATOM 589 C C . ARG A 1 85 ? -5.491 -14.706 -1.585 1.00 85.69 85 ARG A C 1
ATOM 591 O O . ARG A 1 85 ? -6.393 -14.622 -2.406 1.00 85.69 85 ARG A O 1
ATOM 598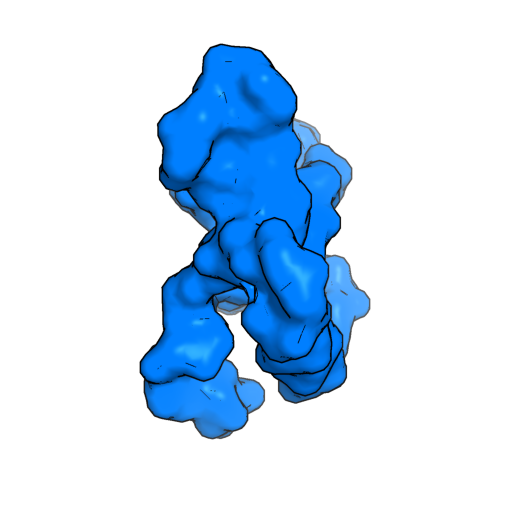 N N . ALA A 1 86 ? -5.530 -15.530 -0.542 1.00 83.12 86 ALA A N 1
ATOM 599 C CA . ALA A 1 86 ? -6.672 -16.384 -0.224 1.00 83.12 86 ALA A CA 1
ATOM 600 C C . ALA A 1 86 ? -7.717 -15.711 0.690 1.00 83.12 86 ALA A C 1
ATOM 602 O O . ALA A 1 86 ? -8.723 -16.342 1.006 1.00 83.12 86 ALA A O 1
ATOM 603 N N . ALA A 1 87 ? -7.436 -14.491 1.159 1.00 75.44 87 ALA A N 1
ATOM 604 C CA . ALA A 1 87 ? -8.257 -13.738 2.106 1.00 75.44 87 ALA A CA 1
ATOM 605 C C . ALA A 1 87 ? -9.357 -12.913 1.428 1.00 75.44 87 ALA A C 1
ATOM 607 O O . ALA A 1 87 ? -9.142 -12.463 0.278 1.00 75.44 87 ALA A O 1
#

Solvent-accessible surface area (backbone atoms only — not comparable to full-atom values): 5007 Å² total; per-residue (Å²): 104,44,70,58,54,48,56,41,39,75,74,66,50,86,80,80,87,61,24,50,16,0,37,47,57,43,97,90,41,87,89,45,60,33,38,47,20,34,58,37,36,51,50,54,34,50,78,69,74,42,85,81,88,67,61,63,69,64,46,48,53,48,14,54,53,45,44,68,41,88,90,48,41,50,35,48,62,45,85,76,35,68,74,59,71,76,102

Radius of gyration: 12.87 Å; Cα contacts (8 Å, |Δi|>4): 131; chains: 1; bounding box: 32×28×34 Å

Mean predicted aligned error: 3.72 Å

pLDDT: mean 89.64, std 6.9, range [62.03, 97.19]